Protein AF-A0A399YPB6-F1 (afdb_monomer_lite)

Sequence (129 aa):
MVPKYDVEDFLGNLWPSNSAGKTSISKAAQSRLSRRKHRRQQVMALVVAADPDKMAGRVIREMKRGVTALHGRGMYMKQEREVLLIALTVTEIEQLKVIVREEDPHAFITVIPANEIVGQGFVPLEEND

Structure (mmCIF, N/CA/C/O backbone):
data_AF-A0A399YPB6-F1
#
_entry.id   AF-A0A399YPB6-F1
#
loop_
_atom_site.group_PDB
_atom_site.id
_atom_site.type_symbol
_atom_site.label_atom_id
_atom_site.label_alt_id
_atom_site.label_comp_id
_atom_site.label_asym_id
_atom_site.label_entity_id
_atom_site.label_seq_id
_atom_site.pdbx_PDB_ins_code
_atom_site.Cartn_x
_atom_site.Cartn_y
_atom_site.Cartn_z
_atom_site.occupancy
_atom_site.B_iso_or_equiv
_atom_site.auth_seq_id
_atom_site.auth_comp_id
_atom_site.auth_asym_id
_atom_site.auth_atom_id
_atom_site.pdbx_PDB_model_num
ATOM 1 N N . MET A 1 1 ? 8.073 4.566 23.540 1.00 35.84 1 MET A N 1
ATOM 2 C CA . MET A 1 1 ? 7.363 4.839 22.274 1.00 35.84 1 MET A CA 1
ATOM 3 C C . MET A 1 1 ? 8.420 4.858 21.186 1.00 35.84 1 MET A C 1
ATOM 5 O O . MET A 1 1 ? 9.271 5.732 21.218 1.00 35.84 1 MET A O 1
ATOM 9 N N . VAL A 1 2 ? 8.469 3.820 20.349 1.00 37.97 2 VAL A N 1
ATOM 10 C CA . VAL A 1 2 ? 9.502 3.670 19.307 1.00 37.97 2 VAL A CA 1
ATOM 11 C C . VAL A 1 2 ? 9.091 4.519 18.098 1.00 37.97 2 VAL A C 1
ATOM 13 O O . VAL A 1 2 ? 7.903 4.493 17.753 1.00 37.97 2 VAL A O 1
ATOM 16 N N . PRO A 1 3 ? 10.000 5.279 17.464 1.00 39.66 3 PRO A N 1
ATOM 17 C CA . PRO A 1 3 ? 9.696 5.977 16.221 1.00 39.66 3 PRO A CA 1
ATOM 18 C C . PRO A 1 3 ? 9.260 4.951 15.167 1.00 39.66 3 PRO A C 1
ATOM 20 O O . PRO A 1 3 ? 10.015 4.050 14.822 1.00 39.66 3 PRO A O 1
ATOM 23 N N . LYS A 1 4 ? 8.019 5.049 14.667 1.00 57.09 4 LYS A N 1
ATOM 24 C CA . LYS A 1 4 ? 7.484 4.128 13.640 1.00 57.09 4 LYS A CA 1
ATOM 25 C C . LYS A 1 4 ? 8.1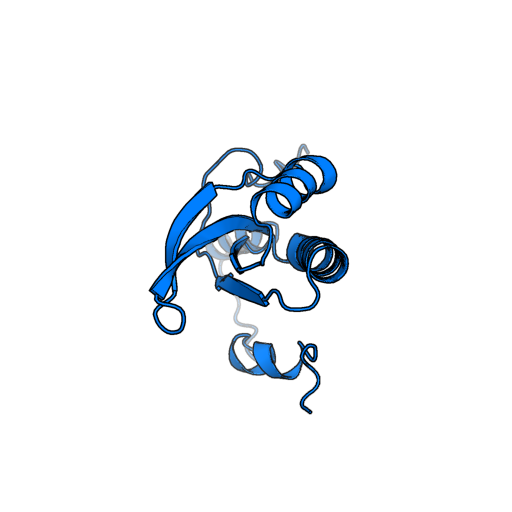88 4.261 12.277 1.00 57.09 4 LYS A C 1
ATOM 27 O O . LYS A 1 4 ? 7.920 3.461 11.387 1.00 57.09 4 LYS A O 1
ATOM 32 N N . TYR A 1 5 ? 9.048 5.266 12.110 1.00 51.47 5 TYR A N 1
ATOM 33 C CA . TYR A 1 5 ? 9.665 5.627 10.839 1.00 51.47 5 TYR A CA 1
ATOM 34 C C . TYR A 1 5 ? 11.139 5.989 11.035 1.00 51.47 5 TYR A C 1
ATOM 36 O O . TYR A 1 5 ? 11.486 7.163 11.009 1.00 51.47 5 TYR A O 1
ATOM 44 N N . ASP A 1 6 ? 11.984 4.975 11.199 1.00 45.38 6 ASP A N 1
ATOM 45 C CA . ASP A 1 6 ? 13.385 5.045 10.780 1.00 45.38 6 ASP A CA 1
ATOM 46 C C . ASP A 1 6 ? 13.635 3.883 9.819 1.00 45.38 6 ASP A C 1
ATOM 48 O O . ASP A 1 6 ? 13.582 2.707 10.178 1.00 45.38 6 ASP A O 1
ATOM 52 N N . VAL A 1 7 ? 13.769 4.226 8.539 1.00 48.22 7 VAL A N 1
ATOM 53 C CA . VAL A 1 7 ? 13.828 3.272 7.420 1.00 48.22 7 VAL A CA 1
ATOM 54 C C . VAL A 1 7 ? 15.263 2.775 7.204 1.00 48.22 7 VAL A C 1
ATOM 56 O O . VAL A 1 7 ? 15.458 1.704 6.627 1.00 48.22 7 VAL A O 1
ATOM 59 N N . GLU A 1 8 ? 16.259 3.518 7.697 1.00 45.66 8 GLU A N 1
ATOM 60 C CA . GLU A 1 8 ? 17.677 3.181 7.541 1.00 45.66 8 GLU A CA 1
ATOM 61 C C . GLU A 1 8 ? 18.064 1.907 8.313 1.00 45.66 8 GLU A C 1
ATOM 63 O O . GLU A 1 8 ? 18.777 1.062 7.771 1.00 45.66 8 GLU A O 1
ATOM 68 N N . ASP A 1 9 ? 17.491 1.680 9.499 1.00 48.91 9 ASP A N 1
ATOM 69 C CA . ASP A 1 9 ? 17.790 0.498 10.324 1.00 48.91 9 ASP A CA 1
ATOM 70 C C . ASP A 1 9 ? 17.122 -0.796 9.822 1.00 48.91 9 ASP A C 1
ATOM 72 O O . ASP A 1 9 ? 17.628 -1.897 10.047 1.00 48.91 9 ASP A O 1
ATOM 76 N N . PHE A 1 10 ? 15.990 -0.703 9.111 1.00 45.41 10 PHE A N 1
ATOM 77 C CA . PHE A 1 10 ? 15.238 -1.882 8.654 1.00 45.41 10 PHE A CA 1
ATOM 78 C C . PHE A 1 10 ? 15.796 -2.491 7.356 1.00 45.41 10 PHE A C 1
ATOM 80 O O . PHE A 1 10 ? 15.675 -3.694 7.124 1.00 45.41 10 PHE A O 1
ATOM 87 N N . LEU A 1 11 ? 16.420 -1.675 6.500 1.00 50.44 11 LEU A N 1
ATOM 88 C CA . LEU A 1 11 ? 16.891 -2.094 5.174 1.00 50.44 11 LEU A CA 1
ATOM 89 C C . LEU A 1 11 ? 18.388 -2.422 5.116 1.00 50.44 11 LEU A C 1
ATOM 91 O O . LEU A 1 11 ? 18.823 -3.056 4.152 1.00 50.44 11 LEU A O 1
ATOM 95 N N . GLY A 1 12 ? 19.166 -2.060 6.144 1.00 46.72 12 GLY A N 1
ATOM 96 C CA . GLY A 1 12 ? 20.625 -2.223 6.159 1.00 46.72 12 GLY A CA 1
ATOM 97 C C . GLY A 1 12 ? 21.113 -3.664 5.959 1.00 46.72 12 GLY A C 1
ATOM 98 O O . GLY A 1 12 ? 22.165 -3.880 5.365 1.00 46.72 12 GLY A O 1
ATOM 99 N N . ASN A 1 13 ? 20.316 -4.658 6.369 1.00 44.62 13 ASN A N 1
ATOM 100 C CA . ASN A 1 13 ? 20.679 -6.080 6.282 1.00 44.62 13 ASN A CA 1
ATOM 101 C C . ASN A 1 13 ? 20.108 -6.799 5.044 1.00 44.62 13 ASN A C 1
ATOM 103 O O . ASN A 1 13 ? 20.481 -7.937 4.769 1.00 44.62 13 ASN A O 1
ATOM 107 N N . LEU A 1 14 ? 19.198 -6.161 4.301 1.00 49.25 14 LEU A N 1
ATOM 108 C CA . LEU A 1 14 ? 18.568 -6.720 3.094 1.00 49.25 14 LEU A CA 1
ATOM 109 C C . LEU A 1 14 ? 19.200 -6.183 1.798 1.00 49.25 14 LEU A C 1
ATOM 111 O O . LEU A 1 14 ? 18.792 -6.571 0.702 1.00 49.25 14 LEU A O 1
ATOM 115 N N . TRP A 1 15 ? 20.216 -5.323 1.917 1.00 49.81 15 TRP A N 1
ATOM 116 C CA . TRP A 1 15 ? 20.948 -4.726 0.807 1.00 49.81 15 TRP A CA 1
ATOM 117 C C . TRP A 1 15 ? 22.448 -5.043 0.909 1.00 49.81 15 TRP A C 1
ATOM 119 O O . TRP A 1 15 ? 23.087 -4.646 1.883 1.00 49.81 15 TRP A O 1
ATOM 129 N N . PRO A 1 16 ? 23.065 -5.723 -0.073 1.00 39.78 16 PRO A N 1
ATOM 130 C CA . PRO A 1 16 ? 24.503 -5.928 -0.054 1.00 39.78 16 PRO A CA 1
ATOM 131 C C . PRO A 1 16 ? 25.203 -4.595 -0.344 1.00 39.78 16 PRO A C 1
ATOM 133 O O . PRO A 1 16 ? 25.148 -4.077 -1.461 1.00 39.78 16 PRO A O 1
ATOM 136 N N . SER A 1 17 ? 25.873 -4.035 0.666 1.00 45.66 17 SER A N 1
ATOM 137 C CA . SER A 1 17 ? 26.868 -2.981 0.461 1.00 45.66 17 SER A CA 1
ATOM 138 C C . SER A 1 17 ? 28.004 -3.559 -0.381 1.00 45.66 17 SER A C 1
ATOM 140 O O . SER A 1 17 ? 28.674 -4.514 0.009 1.00 45.66 17 SER A O 1
ATOM 142 N N . ASN A 1 18 ? 28.159 -3.031 -1.592 1.00 40.81 18 ASN A N 1
ATOM 143 C CA . ASN A 1 18 ? 29.086 -3.551 -2.582 1.00 40.81 18 ASN A CA 1
ATOM 144 C C . ASN A 1 18 ? 30.509 -3.084 -2.232 1.00 40.81 18 ASN A C 1
ATOM 146 O O . ASN A 1 18 ? 30.899 -1.965 -2.568 1.00 40.81 18 ASN A O 1
ATOM 150 N N . SER A 1 19 ? 31.298 -3.941 -1.584 1.00 43.66 19 SER A N 1
ATOM 151 C CA . SER A 1 19 ? 32.750 -3.796 -1.517 1.00 43.66 19 SER A CA 1
ATOM 152 C C . SER A 1 19 ? 33.440 -5.020 -2.130 1.00 43.66 19 SER A C 1
ATOM 154 O O . SER A 1 19 ? 33.207 -6.162 -1.753 1.00 43.66 19 SER A O 1
ATOM 156 N N . ALA A 1 20 ? 34.326 -4.709 -3.080 1.00 41.41 20 ALA A N 1
ATOM 157 C CA . ALA A 1 20 ? 35.332 -5.553 -3.726 1.00 41.41 20 ALA A CA 1
ATOM 158 C C . ALA A 1 20 ? 34.910 -6.466 -4.898 1.00 41.41 20 ALA A C 1
ATOM 160 O O . ALA A 1 20 ? 34.034 -7.316 -4.807 1.00 41.41 20 ALA A O 1
ATOM 161 N N . GLY A 1 21 ? 35.664 -6.320 -5.999 1.00 40.25 21 GLY A N 1
ATOM 162 C CA . GLY A 1 21 ? 35.800 -7.345 -7.038 1.00 40.25 21 GLY A CA 1
ATOM 163 C C . GLY A 1 21 ? 35.626 -6.856 -8.476 1.00 40.25 21 GLY A C 1
ATOM 164 O O . GLY A 1 21 ? 34.704 -7.283 -9.163 1.00 40.25 21 GLY A O 1
ATOM 165 N N . LYS A 1 22 ? 36.510 -5.979 -8.977 1.00 45.97 22 LYS A N 1
ATOM 166 C CA . LYS A 1 22 ? 36.615 -5.730 -10.426 1.00 45.97 22 LYS A CA 1
ATOM 167 C C . LYS A 1 22 ? 37.304 -6.930 -11.084 1.00 45.97 22 LYS A C 1
ATOM 169 O O . LYS A 1 22 ? 38.527 -6.967 -11.161 1.00 45.97 22 LYS A O 1
ATOM 174 N N . THR A 1 23 ? 36.524 -7.888 -11.570 1.00 49.03 23 THR A N 1
ATOM 175 C CA . THR A 1 23 ? 37.000 -8.942 -12.479 1.00 49.03 23 THR A CA 1
ATOM 176 C C . THR A 1 23 ? 36.434 -8.672 -13.872 1.00 49.03 23 THR A C 1
ATOM 178 O O . THR A 1 23 ? 35.272 -8.303 -14.018 1.00 49.03 23 THR A O 1
ATOM 181 N N . SER A 1 24 ? 37.272 -8.780 -14.900 1.00 53.72 24 SER A N 1
ATOM 182 C CA . SER A 1 24 ? 36.960 -8.477 -16.299 1.00 53.72 24 SER A CA 1
ATOM 183 C C . SER A 1 24 ? 35.913 -9.441 -16.868 1.00 53.72 24 SER A C 1
ATOM 185 O O . SER A 1 24 ? 36.194 -10.587 -17.203 1.00 53.72 24 SER A O 1
ATOM 187 N N . ILE A 1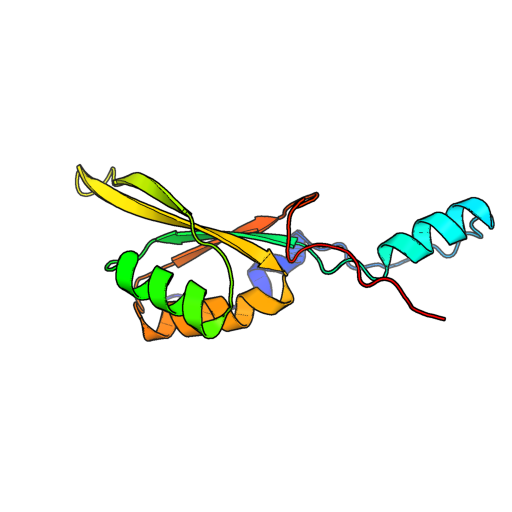 25 ? 34.678 -8.958 -16.992 1.00 53.22 25 ILE A N 1
ATOM 188 C CA . ILE A 1 25 ? 33.546 -9.719 -17.532 1.00 53.22 25 ILE A CA 1
ATOM 189 C C . ILE A 1 25 ? 33.527 -9.612 -19.067 1.00 53.22 25 ILE A C 1
ATOM 191 O O . ILE A 1 25 ? 33.723 -8.530 -19.614 1.00 53.22 25 ILE A O 1
ATOM 195 N N . SER A 1 26 ? 33.281 -10.724 -19.767 1.00 59.06 26 SER A N 1
ATOM 196 C CA . SER A 1 26 ? 33.208 -10.815 -21.236 1.00 59.06 26 SER A CA 1
ATOM 197 C C . SER A 1 26 ? 32.085 -9.952 -21.840 1.00 59.06 26 SER A C 1
ATOM 199 O O . SER A 1 26 ? 31.048 -9.743 -21.211 1.00 59.06 26 SER A O 1
ATOM 201 N N . LYS A 1 27 ? 32.247 -9.479 -23.088 1.00 53.81 27 LYS A N 1
ATOM 202 C CA . LYS A 1 27 ? 31.285 -8.585 -23.782 1.00 53.81 27 LYS A CA 1
ATOM 203 C C . LYS A 1 27 ? 29.832 -9.105 -23.789 1.00 53.81 27 LYS A C 1
ATOM 205 O O . LYS A 1 27 ? 28.898 -8.319 -23.658 1.00 53.81 27 LYS A O 1
ATOM 210 N N . ALA A 1 28 ? 29.625 -10.423 -23.860 1.00 54.72 28 ALA A N 1
ATOM 211 C CA . ALA A 1 28 ? 28.293 -11.038 -23.788 1.00 54.72 28 ALA A CA 1
ATOM 212 C C . ALA A 1 28 ? 27.652 -10.928 -22.390 1.00 54.72 28 ALA A C 1
ATOM 214 O O . ALA A 1 28 ? 26.443 -10.738 -22.263 1.00 54.72 28 ALA A O 1
ATOM 215 N N . ALA A 1 29 ? 28.455 -11.003 -21.329 1.00 56.56 29 ALA A N 1
ATOM 216 C CA . ALA A 1 29 ? 27.992 -10.783 -19.966 1.00 56.56 29 ALA A CA 1
ATOM 217 C C . ALA A 1 29 ? 27.884 -9.279 -19.632 1.00 56.56 29 ALA A C 1
ATOM 219 O O . ALA A 1 29 ? 26.959 -8.897 -18.921 1.00 56.56 29 ALA A O 1
ATOM 220 N N . GLN A 1 30 ? 28.707 -8.410 -20.237 1.00 53.91 30 GLN A N 1
ATOM 221 C CA . GLN A 1 30 ? 28.543 -6.946 -20.184 1.00 53.91 30 GLN A CA 1
ATOM 222 C C . GLN A 1 30 ? 27.201 -6.491 -20.794 1.00 53.91 30 GLN A C 1
ATOM 224 O O . GLN A 1 30 ? 26.507 -5.666 -20.205 1.00 53.91 30 GLN A O 1
ATOM 229 N N . SER A 1 31 ? 26.779 -7.092 -21.913 1.00 54.03 31 SER A N 1
ATOM 230 C CA . SER A 1 31 ? 25.459 -6.871 -22.534 1.00 54.03 31 SER A CA 1
ATOM 231 C C . SER A 1 31 ? 24.292 -7.263 -21.608 1.00 54.03 31 SER A C 1
ATOM 233 O O . SER A 1 31 ? 23.323 -6.514 -21.462 1.00 54.03 31 SER A O 1
ATOM 235 N N . ARG A 1 32 ? 24.401 -8.397 -20.901 1.00 52.97 32 ARG A N 1
ATOM 236 C CA . ARG A 1 32 ? 23.395 -8.840 -19.913 1.00 52.97 32 ARG A CA 1
ATOM 237 C C . ARG A 1 32 ? 23.374 -7.968 -18.654 1.00 52.97 32 ARG A C 1
ATOM 239 O O . ARG A 1 32 ? 22.315 -7.778 -18.063 1.00 52.97 32 ARG A O 1
ATOM 246 N N . LEU A 1 33 ? 24.525 -7.428 -18.257 1.00 51.03 33 LEU A N 1
ATOM 247 C CA . LEU A 1 33 ? 24.652 -6.499 -17.131 1.00 51.03 33 LEU A CA 1
ATOM 248 C C . LEU A 1 33 ? 24.064 -5.118 -17.457 1.00 51.03 33 LEU A C 1
ATOM 250 O O . LEU A 1 33 ? 23.459 -4.506 -16.579 1.00 51.03 33 LEU A O 1
ATOM 254 N N . SER A 1 34 ? 24.161 -4.669 -18.713 1.00 49.97 34 SER A N 1
ATOM 255 C CA . SER A 1 34 ? 23.558 -3.412 -19.184 1.00 49.97 34 SER A CA 1
ATOM 256 C C . SER A 1 34 ? 22.028 -3.410 -19.038 1.00 49.97 34 SER A C 1
ATOM 258 O O . SER A 1 34 ? 21.458 -2.481 -18.465 1.00 49.97 34 SER A O 1
ATOM 260 N N . ARG A 1 35 ? 21.362 -4.523 -19.394 1.00 51.62 35 ARG A N 1
ATOM 261 C CA . ARG A 1 35 ? 19.902 -4.712 -19.222 1.00 51.62 35 ARG A CA 1
ATOM 262 C C . ARG A 1 35 ? 19.414 -4.580 -17.777 1.00 51.62 35 ARG A C 1
ATOM 264 O O . ARG A 1 35 ? 18.241 -4.307 -17.544 1.00 51.62 35 ARG A O 1
ATOM 271 N N . ARG A 1 36 ? 20.299 -4.781 -16.797 1.00 50.72 36 ARG A N 1
ATOM 272 C CA . ARG A 1 36 ? 19.974 -4.714 -15.367 1.00 50.72 36 ARG A CA 1
ATOM 273 C C . ARG A 1 36 ? 19.951 -3.284 -14.826 1.00 50.72 36 ARG A C 1
ATOM 275 O O . ARG A 1 36 ? 19.324 -3.051 -13.799 1.00 50.72 36 ARG A O 1
ATOM 282 N N . LYS A 1 37 ? 20.616 -2.336 -15.494 1.00 49.56 37 LYS A N 1
ATOM 283 C CA . LYS A 1 37 ? 20.848 -0.991 -14.948 1.00 49.56 37 LYS A CA 1
ATOM 284 C C . LYS A 1 37 ? 19.612 -0.081 -15.007 1.00 49.56 37 LYS A C 1
ATOM 286 O O . LYS A 1 37 ? 19.525 0.843 -14.210 1.00 49.56 37 LYS A O 1
ATOM 291 N N . HIS A 1 38 ? 18.650 -0.372 -15.888 1.00 56.56 38 HIS A N 1
ATOM 292 C CA . HIS A 1 38 ? 17.466 0.473 -16.115 1.00 56.56 38 HIS A CA 1
ATOM 293 C C . HIS A 1 38 ? 16.138 -0.090 -15.584 1.00 56.56 38 HIS A C 1
ATOM 295 O O . HIS A 1 38 ? 15.113 0.588 -15.657 1.00 56.56 38 HIS A O 1
ATOM 301 N N . ARG A 1 39 ? 16.112 -1.301 -15.008 1.00 65.62 39 ARG A N 1
ATOM 302 C CA . ARG A 1 39 ? 14.874 -1.831 -14.418 1.00 65.62 39 ARG A CA 1
ATOM 303 C C . ARG A 1 39 ? 14.702 -1.252 -13.017 1.00 65.62 39 ARG A C 1
ATOM 305 O O . ARG A 1 39 ? 15.425 -1.638 -12.098 1.00 65.62 39 ARG A O 1
ATOM 312 N N . ARG A 1 40 ? 13.746 -0.331 -12.848 1.00 78.12 40 ARG A N 1
ATOM 313 C CA . ARG A 1 40 ? 13.340 0.152 -11.518 1.00 78.12 40 ARG A CA 1
ATOM 314 C C . ARG A 1 40 ? 13.024 -1.052 -10.637 1.00 78.12 40 ARG A C 1
ATOM 316 O O . ARG A 1 40 ? 12.310 -1.956 -11.066 1.00 78.12 40 ARG A O 1
ATOM 323 N N . GLN A 1 41 ? 13.582 -1.080 -9.431 1.00 86.31 41 GLN A N 1
ATOM 324 C CA . GLN A 1 41 ? 13.291 -2.149 -8.484 1.00 86.31 41 GLN A CA 1
ATOM 325 C C . GLN A 1 41 ? 11.795 -2.154 -8.170 1.00 86.31 41 GLN A C 1
ATOM 327 O O . GLN A 1 41 ? 11.204 -1.099 -7.931 1.00 86.31 41 GLN A O 1
ATOM 332 N N . GLN A 1 42 ? 11.194 -3.337 -8.231 1.00 91.25 42 GLN A N 1
ATOM 333 C CA . GLN A 1 42 ? 9.762 -3.556 -8.080 1.00 91.25 42 GLN A CA 1
ATOM 334 C C . GLN A 1 42 ? 9.484 -4.176 -6.714 1.00 91.25 42 GLN A C 1
ATOM 336 O O . GLN A 1 42 ? 10.264 -4.989 -6.213 1.00 91.25 42 GLN A O 1
ATOM 341 N N . VAL A 1 43 ? 8.359 -3.798 -6.124 1.00 94.50 43 VAL A N 1
ATOM 342 C CA . VAL A 1 43 ? 7.888 -4.316 -4.843 1.00 94.50 43 VAL A CA 1
ATOM 343 C C . VAL A 1 43 ? 6.376 -4.506 -4.888 1.00 94.50 43 VAL A C 1
ATOM 345 O O . VAL A 1 43 ? 5.669 -3.898 -5.694 1.00 94.50 43 VAL A O 1
ATOM 348 N N . MET A 1 44 ? 5.874 -5.329 -3.981 1.00 96.75 44 MET A N 1
ATOM 349 C CA . MET A 1 44 ? 4.468 -5.337 -3.607 1.00 96.75 44 MET A CA 1
ATOM 350 C C . MET A 1 44 ? 4.324 -4.678 -2.239 1.00 96.75 44 MET A C 1
ATOM 352 O O . MET A 1 44 ? 5.148 -4.899 -1.354 1.00 96.75 44 MET A O 1
ATOM 356 N N . ALA A 1 45 ? 3.280 -3.886 -2.052 1.00 97.50 45 ALA A N 1
ATOM 357 C CA . ALA A 1 45 ? 2.868 -3.387 -0.755 1.00 97.50 45 ALA A CA 1
ATOM 358 C C . ALA A 1 45 ? 1.543 -4.032 -0.355 1.00 97.50 45 ALA A C 1
ATOM 360 O O . ALA A 1 45 ? 0.613 -4.112 -1.159 1.00 97.50 45 ALA A O 1
ATOM 361 N N . LEU A 1 46 ? 1.472 -4.460 0.901 1.00 98.00 46 LEU A N 1
ATOM 362 C CA . LEU A 1 46 ? 0.224 -4.747 1.590 1.00 98.00 46 LEU A CA 1
ATOM 363 C C . LEU A 1 46 ? -0.053 -3.606 2.557 1.00 98.00 46 LEU A C 1
ATOM 365 O O . LEU A 1 46 ? 0.820 -3.256 3.353 1.00 98.00 46 LEU A O 1
ATOM 369 N N . VAL A 1 47 ? -1.251 -3.036 2.500 1.00 97.44 47 VAL A N 1
ATOM 370 C CA . VAL A 1 47 ? -1.651 -1.943 3.386 1.00 97.44 47 VAL A CA 1
ATOM 371 C C . VAL A 1 47 ? -2.870 -2.356 4.190 1.00 97.44 47 VAL A C 1
ATOM 373 O O . VAL A 1 47 ? -3.867 -2.816 3.635 1.00 97.44 47 VAL A O 1
ATOM 376 N N . VAL A 1 48 ? -2.774 -2.189 5.507 1.00 95.25 48 VAL A N 1
ATOM 377 C CA . VAL A 1 48 ? -3.876 -2.411 6.445 1.00 95.25 48 VAL A CA 1
ATOM 378 C C . VAL A 1 48 ? -4.217 -1.074 7.085 1.00 95.25 48 VAL A C 1
ATOM 380 O O . VAL A 1 48 ? -3.358 -0.470 7.729 1.00 95.25 48 VAL A O 1
ATOM 383 N N . ALA A 1 49 ? -5.462 -0.638 6.917 1.00 94.19 49 ALA A N 1
ATOM 384 C CA . ALA A 1 49 ? -5.973 0.639 7.405 1.00 94.19 49 ALA A CA 1
ATOM 385 C C . ALA A 1 49 ? -7.415 0.498 7.911 1.00 94.19 49 ALA A C 1
ATOM 387 O O . ALA A 1 49 ? -8.058 -0.530 7.688 1.00 94.19 49 ALA A O 1
ATOM 388 N N . ALA A 1 50 ? -7.915 1.522 8.600 1.00 92.25 50 ALA A N 1
ATOM 389 C CA . ALA A 1 50 ? -9.302 1.586 9.054 1.00 92.25 50 ALA A CA 1
ATOM 390 C C . ALA A 1 50 ? -10.306 1.778 7.900 1.00 92.25 50 ALA A C 1
ATOM 392 O O . ALA A 1 50 ? -11.387 1.197 7.946 1.00 92.25 50 ALA A O 1
ATOM 393 N N . ASP A 1 51 ? -9.935 2.557 6.879 1.00 94.88 51 ASP A N 1
ATOM 394 C CA . ASP A 1 51 ? -10.754 2.850 5.693 1.00 94.88 51 ASP A CA 1
ATOM 395 C C . ASP A 1 51 ? -9.972 2.500 4.406 1.00 94.88 51 ASP A C 1
ATOM 397 O O . ASP A 1 51 ? -9.275 3.349 3.831 1.00 94.88 51 ASP A O 1
ATOM 401 N N . PRO A 1 52 ? -10.000 1.221 3.985 1.00 95.44 52 PRO A N 1
ATOM 402 C CA . PRO A 1 52 ? -9.277 0.756 2.805 1.00 95.44 52 PRO A CA 1
ATOM 403 C C . PRO A 1 52 ? -9.824 1.359 1.502 1.00 95.44 52 PRO A C 1
ATOM 405 O O . PRO A 1 52 ? -9.035 1.646 0.601 1.00 95.44 52 PRO A O 1
ATOM 408 N N . ASP A 1 53 ? -11.126 1.634 1.407 1.00 96.62 53 ASP A N 1
ATOM 409 C CA . ASP A 1 53 ? -11.757 2.186 0.201 1.00 96.62 53 ASP A CA 1
ATOM 410 C C . ASP A 1 53 ? -11.266 3.599 -0.111 1.00 96.62 53 ASP A C 1
ATOM 412 O O . ASP A 1 53 ? -10.857 3.911 -1.239 1.00 96.62 53 ASP A O 1
ATOM 416 N N . LYS A 1 54 ? -11.250 4.471 0.903 1.00 96.50 54 LYS A N 1
ATOM 417 C CA . LYS A 1 54 ? -10.773 5.848 0.746 1.00 96.50 54 LYS A CA 1
ATOM 418 C C . LYS A 1 54 ? -9.304 5.883 0.328 1.00 96.50 54 LYS A C 1
ATOM 420 O O . LYS A 1 54 ? -8.925 6.635 -0.578 1.00 96.50 54 LYS A O 1
ATOM 425 N N . MET A 1 55 ? -8.495 5.022 0.941 1.00 96.81 55 MET A N 1
ATOM 426 C CA . MET A 1 55 ? -7.073 4.891 0.644 1.00 96.81 55 MET A CA 1
ATOM 427 C C . MET A 1 55 ? -6.826 4.343 -0.765 1.00 96.81 55 MET A C 1
ATOM 429 O O . MET A 1 55 ? -6.036 4.922 -1.514 1.00 96.81 55 MET A O 1
ATOM 433 N N . ALA A 1 56 ? -7.549 3.295 -1.171 1.00 97.69 56 ALA A N 1
ATOM 434 C CA . ALA A 1 56 ? -7.490 2.750 -2.525 1.00 97.69 56 ALA A CA 1
ATOM 435 C C . ALA A 1 56 ? -7.847 3.817 -3.568 1.00 97.69 56 ALA A C 1
ATOM 437 O O . ALA A 1 56 ? -7.136 3.981 -4.562 1.00 97.69 56 ALA A O 1
ATOM 438 N N . GLY A 1 57 ? -8.886 4.617 -3.307 1.00 97.88 57 GLY A N 1
ATOM 439 C CA . GLY A 1 57 ? -9.275 5.729 -4.169 1.00 97.88 57 GLY A CA 1
ATOM 440 C C . GLY A 1 57 ? -8.156 6.756 -4.376 1.00 97.88 57 GLY A C 1
ATOM 441 O O . GLY A 1 57 ? -7.961 7.230 -5.498 1.00 97.88 57 GLY A O 1
ATOM 442 N N . ARG A 1 58 ? -7.394 7.091 -3.329 1.00 97.62 58 ARG A N 1
ATOM 443 C CA . ARG A 1 58 ? -6.239 7.998 -3.446 1.00 97.62 58 ARG A CA 1
ATOM 444 C C . ARG A 1 58 ? -5.086 7.378 -4.213 1.00 97.62 58 ARG A C 1
ATOM 446 O O . ARG A 1 58 ? -4.569 8.021 -5.121 1.00 97.62 58 ARG A O 1
ATOM 453 N N . VAL A 1 59 ? -4.735 6.126 -3.929 1.00 97.62 59 VAL A N 1
ATOM 454 C CA . VAL A 1 59 ? -3.678 5.415 -4.669 1.00 97.62 59 VAL A CA 1
ATOM 455 C C . VAL A 1 59 ? -4.001 5.368 -6.168 1.00 97.62 59 VAL A C 1
ATOM 457 O O . VAL A 1 59 ? -3.147 5.685 -6.998 1.00 97.62 59 VAL A O 1
ATOM 460 N N . ILE A 1 60 ? -5.251 5.072 -6.534 1.00 97.25 60 ILE A N 1
ATOM 461 C CA . ILE A 1 60 ? -5.685 5.038 -7.936 1.00 97.25 60 ILE A CA 1
ATOM 462 C C . ILE A 1 60 ? -5.570 6.423 -8.591 1.00 97.25 60 ILE A C 1
ATOM 464 O O . ILE A 1 60 ? -5.051 6.531 -9.701 1.00 97.25 60 ILE A O 1
ATOM 468 N N . ARG A 1 61 ? -6.026 7.493 -7.927 1.00 97.44 61 ARG A N 1
ATOM 469 C CA . ARG A 1 61 ? -6.037 8.846 -8.515 1.00 97.44 61 ARG A CA 1
ATOM 470 C C . ARG A 1 61 ? -4.660 9.510 -8.548 1.00 97.44 61 ARG A C 1
ATOM 472 O O . ARG A 1 61 ? -4.304 10.114 -9.557 1.00 97.44 61 ARG A O 1
ATOM 479 N N . GLU A 1 62 ? -3.901 9.418 -7.460 1.00 96.75 62 GLU A N 1
ATOM 480 C CA . GLU A 1 62 ? -2.651 10.164 -7.257 1.00 96.75 62 GLU A CA 1
ATOM 481 C C . GLU A 1 62 ? -1.424 9.403 -7.763 1.00 96.75 62 GLU A C 1
ATOM 483 O O . GLU A 1 62 ? -0.504 10.016 -8.302 1.00 96.75 62 GLU A O 1
ATOM 488 N N . MET A 1 63 ? -1.407 8.074 -7.618 1.00 95.50 63 MET A N 1
ATOM 489 C CA . MET A 1 63 ? -0.284 7.238 -8.063 1.00 95.50 63 MET A CA 1
ATOM 490 C C . MET A 1 63 ? -0.544 6.576 -9.418 1.00 95.50 63 MET A C 1
ATOM 492 O O . MET A 1 63 ? 0.387 6.052 -10.025 1.00 95.50 63 MET A O 1
ATOM 496 N N . LYS A 1 64 ? -1.797 6.577 -9.904 1.00 94.25 64 LYS A N 1
ATOM 497 C CA . LYS A 1 64 ? -2.211 5.863 -11.128 1.00 94.25 64 LYS A CA 1
ATOM 498 C C . LYS A 1 64 ? -1.852 4.373 -11.081 1.00 94.25 64 LYS A C 1
ATOM 500 O O . LYS A 1 64 ? -1.501 3.773 -12.098 1.00 94.25 64 LYS A O 1
ATOM 505 N N . ARG A 1 65 ? -1.924 3.772 -9.888 1.00 94.75 65 ARG A N 1
ATOM 506 C CA . ARG A 1 65 ? -1.658 2.348 -9.659 1.00 94.75 65 ARG A CA 1
ATOM 507 C C . ARG A 1 65 ? -2.947 1.599 -9.365 1.00 94.75 65 ARG A C 1
ATOM 509 O O . ARG A 1 65 ? -3.821 2.095 -8.660 1.00 94.75 65 ARG A O 1
ATOM 516 N N . GLY A 1 66 ? -3.047 0.397 -9.930 1.00 94.31 66 GLY A N 1
ATOM 517 C CA . GLY A 1 66 ? -4.112 -0.538 -9.596 1.00 94.31 66 GLY A CA 1
ATOM 518 C C . GLY A 1 66 ? -3.964 -1.028 -8.158 1.00 94.31 66 GLY A C 1
ATOM 519 O O . GLY A 1 66 ? -2.848 -1.215 -7.669 1.00 94.31 66 GLY A O 1
ATOM 520 N N . VAL A 1 67 ? -5.098 -1.244 -7.502 1.00 97.19 67 VAL A N 1
ATOM 521 C CA . VAL A 1 67 ? -5.181 -1.748 -6.131 1.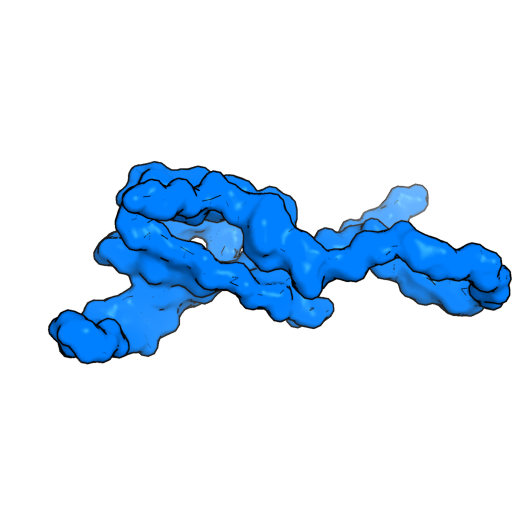00 97.19 67 VAL A CA 1
ATOM 522 C C . VAL A 1 67 ? -6.146 -2.924 -6.120 1.00 97.19 67 VAL A C 1
ATOM 524 O O . VAL A 1 67 ? -7.193 -2.867 -6.761 1.00 97.19 67 VAL A O 1
ATOM 527 N N . THR A 1 68 ? -5.791 -3.999 -5.421 1.00 97.38 68 THR A N 1
ATOM 528 C CA . THR A 1 68 ? -6.672 -5.156 -5.210 1.00 97.38 68 THR A CA 1
ATOM 529 C C . THR A 1 68 ? -6.999 -5.280 -3.729 1.00 97.38 68 THR A C 1
ATOM 531 O O . THR A 1 68 ? -6.087 -5.316 -2.907 1.00 97.38 68 THR A O 1
ATOM 534 N N . ALA A 1 69 ? -8.282 -5.371 -3.381 1.00 97.56 69 ALA A N 1
ATOM 535 C CA . ALA A 1 69 ? -8.714 -5.638 -2.013 1.00 97.56 69 ALA A CA 1
ATOM 536 C C . ALA A 1 69 ? -8.651 -7.146 -1.715 1.00 97.56 69 ALA A C 1
ATOM 538 O O . ALA A 1 69 ? -9.339 -7.954 -2.340 1.00 97.56 69 ALA A O 1
ATOM 539 N N . LEU A 1 70 ? -7.826 -7.536 -0.746 1.00 97.19 70 LEU A N 1
ATOM 540 C CA . LEU A 1 70 ? -7.768 -8.890 -0.206 1.00 97.19 70 LEU A CA 1
ATOM 541 C C . LEU A 1 70 ? -8.650 -8.965 1.037 1.00 97.19 70 LEU A C 1
ATOM 543 O O . LEU A 1 70 ? -8.398 -8.277 2.024 1.00 97.19 70 LEU A O 1
ATOM 547 N N . HIS A 1 71 ? -9.670 -9.814 1.003 1.00 94.88 71 HIS A N 1
ATOM 548 C CA . HIS A 1 71 ? -10.582 -9.983 2.129 1.00 94.88 71 HIS A CA 1
ATOM 549 C C . HIS A 1 71 ? -9.961 -10.934 3.155 1.00 94.88 71 HIS A C 1
ATOM 551 O O . HIS A 1 71 ? -9.500 -12.025 2.816 1.00 94.88 71 HIS A O 1
ATOM 557 N N . GLY A 1 72 ? -9.940 -10.525 4.420 1.00 91.75 72 GLY A N 1
ATOM 558 C CA . GLY A 1 72 ? -9.379 -11.304 5.513 1.00 91.75 72 GLY A CA 1
ATOM 559 C C . GLY A 1 72 ? -10.140 -11.108 6.817 1.00 91.75 72 GLY A C 1
ATOM 560 O O . GLY A 1 72 ? -11.075 -10.319 6.921 1.00 91.75 72 GLY A O 1
ATOM 561 N N . ARG A 1 73 ? -9.722 -11.839 7.852 1.00 93.06 73 ARG A N 1
ATOM 562 C CA . ARG A 1 73 ? -10.289 -11.724 9.198 1.00 93.06 73 ARG A CA 1
ATOM 563 C C . ARG A 1 73 ? -9.193 -11.414 10.203 1.00 93.06 73 ARG A C 1
ATOM 565 O O . ARG A 1 73 ? -8.274 -12.207 10.403 1.00 93.06 73 ARG A O 1
ATOM 572 N N . GLY A 1 74 ? -9.309 -10.274 10.877 1.00 88.62 74 GLY A N 1
ATOM 573 C CA . GLY A 1 74 ? -8.403 -9.906 11.958 1.00 88.62 74 GLY A CA 1
ATOM 574 C C . GLY A 1 74 ? -8.569 -10.862 13.136 1.00 88.62 74 GLY A C 1
ATOM 575 O O . GLY A 1 74 ? -9.647 -10.954 13.718 1.00 88.62 74 GLY A O 1
ATOM 576 N N . MET A 1 75 ? -7.510 -11.569 13.527 1.00 90.62 75 MET A N 1
ATOM 577 C CA . MET A 1 75 ? -7.625 -12.607 14.560 1.00 90.62 75 MET A CA 1
ATOM 578 C C . MET A 1 75 ? -7.799 -12.068 15.981 1.00 90.62 75 MET A C 1
ATOM 580 O O . MET A 1 75 ? -8.372 -12.776 16.808 1.00 90.62 75 MET A O 1
ATOM 584 N N . TYR A 1 76 ? -7.371 -10.828 16.240 1.00 85.81 76 TYR A N 1
ATOM 585 C CA . TYR A 1 76 ? -7.534 -10.172 17.539 1.00 85.81 76 TYR A CA 1
ATOM 586 C C . TYR A 1 76 ? -8.988 -9.739 17.775 1.00 85.81 76 TYR A C 1
ATOM 588 O O . TYR A 1 76 ? -9.621 -10.183 18.724 1.00 85.81 76 TYR A O 1
ATOM 596 N N . MET A 1 77 ? -9.547 -8.931 16.866 1.00 87.38 77 MET A N 1
ATOM 597 C CA . MET A 1 77 ? -10.922 -8.418 16.989 1.00 87.38 77 MET A CA 1
ATOM 598 C C . MET A 1 77 ? -11.988 -9.335 16.379 1.00 87.38 77 MET A C 1
ATOM 600 O O . MET A 1 77 ? -13.173 -9.053 16.500 1.00 87.38 77 MET A O 1
ATOM 604 N N . LYS A 1 78 ? -11.587 -10.419 15.701 1.00 91.44 78 LYS A N 1
ATOM 605 C CA . LYS A 1 78 ? -12.469 -11.372 15.004 1.00 91.44 78 LYS A CA 1
ATOM 606 C C . LYS A 1 78 ? -13.372 -10.752 13.930 1.00 91.44 78 LYS A C 1
ATOM 608 O O . LYS A 1 78 ? -14.326 -11.410 13.517 1.00 91.44 78 LYS A O 1
ATOM 613 N N . GLN A 1 79 ? -13.022 -9.564 13.444 1.00 89.69 79 GLN A N 1
ATOM 614 C CA . GLN A 1 79 ? -13.750 -8.803 12.428 1.00 89.69 79 GLN A CA 1
ATOM 615 C C . GLN A 1 79 ? -13.179 -9.042 11.030 1.00 89.69 79 GLN A C 1
ATOM 617 O O . GLN A 1 79 ? -11.971 -9.262 10.880 1.00 89.69 79 GLN A O 1
ATOM 622 N N . GLU A 1 80 ? -14.049 -8.978 10.028 1.00 92.50 80 GLU A N 1
ATOM 623 C CA . GLU A 1 80 ? -13.643 -8.902 8.626 1.00 92.50 80 GLU A CA 1
ATOM 624 C C . GLU A 1 80 ? -12.919 -7.584 8.366 1.00 92.50 80 GLU A C 1
ATOM 626 O O . GLU A 1 80 ? -13.243 -6.553 8.958 1.00 92.50 80 GLU A O 1
ATOM 631 N N . ARG A 1 81 ? -11.875 -7.649 7.545 1.00 92.31 81 ARG A N 1
ATOM 632 C CA . ARG A 1 81 ? -11.071 -6.504 7.132 1.00 92.31 81 ARG A CA 1
ATOM 633 C C . ARG A 1 81 ? -10.569 -6.729 5.722 1.00 92.31 81 ARG A C 1
ATOM 635 O O . ARG A 1 81 ? -10.249 -7.857 5.350 1.00 92.31 81 ARG A O 1
ATOM 642 N N . GLU A 1 82 ? -10.415 -5.644 4.987 1.00 95.88 82 GLU A N 1
ATOM 643 C CA . GLU A 1 82 ? -9.749 -5.667 3.696 1.00 95.88 82 GLU A CA 1
ATOM 644 C C . GLU A 1 82 ? -8.297 -5.213 3.839 1.00 95.88 82 GLU A C 1
ATOM 646 O O . GLU A 1 82 ? -7.962 -4.336 4.639 1.00 95.88 82 GLU A O 1
ATOM 651 N N . VAL A 1 83 ? -7.424 -5.843 3.064 1.00 96.94 83 VAL A N 1
ATOM 652 C CA . VAL A 1 83 ? -6.008 -5.507 2.951 1.00 96.94 83 VAL A CA 1
ATOM 653 C C . VAL A 1 83 ? -5.741 -5.115 1.509 1.00 96.94 83 VAL A C 1
ATOM 655 O O . VAL A 1 83 ? -6.035 -5.880 0.593 1.00 96.94 83 VAL A O 1
ATOM 658 N N . LEU A 1 84 ? -5.165 -3.939 1.291 1.00 98.25 84 LEU A N 1
ATOM 659 C CA . LEU A 1 84 ? -4.873 -3.464 -0.056 1.00 98.25 84 LEU A CA 1
ATOM 660 C C . LEU A 1 84 ? -3.565 -4.074 -0.552 1.00 98.25 84 LEU A C 1
ATOM 662 O O . LEU A 1 84 ? -2.519 -3.854 0.053 1.00 98.25 84 LEU A O 1
ATOM 666 N N . LEU A 1 85 ? -3.618 -4.804 -1.663 1.00 98.19 85 LEU A N 1
ATOM 667 C CA . LEU A 1 85 ? -2.455 -5.269 -2.411 1.00 98.19 85 LEU A CA 1
ATOM 668 C C . LEU A 1 85 ? -2.157 -4.298 -3.552 1.00 98.19 85 LEU A C 1
ATOM 670 O O . LEU A 1 85 ? -3.007 -4.044 -4.409 1.00 98.19 85 LEU A O 1
ATOM 674 N N . ILE A 1 86 ? -0.929 -3.785 -3.571 1.00 97.62 86 ILE A N 1
ATOM 675 C CA . ILE A 1 86 ? -0.477 -2.773 -4.525 1.00 97.62 86 ILE A CA 1
ATOM 676 C C . ILE A 1 86 ? 0.862 -3.218 -5.108 1.00 97.62 86 ILE A C 1
ATOM 678 O O . ILE A 1 86 ? 1.805 -3.494 -4.372 1.00 97.62 86 ILE A O 1
ATOM 682 N N . ALA A 1 87 ? 0.964 -3.266 -6.432 1.00 96.06 87 ALA A N 1
ATOM 683 C CA . ALA A 1 87 ? 2.238 -3.397 -7.131 1.00 96.06 87 ALA A CA 1
ATOM 684 C C . ALA A 1 87 ? 2.797 -1.999 -7.424 1.00 96.06 87 ALA A C 1
ATOM 686 O O . ALA A 1 87 ? 2.074 -1.145 -7.941 1.00 96.06 87 ALA A O 1
ATOM 687 N N . LEU A 1 88 ? 4.070 -1.763 -7.110 1.00 94.19 88 LEU A N 1
ATOM 688 C CA . LEU A 1 88 ? 4.711 -0.457 -7.270 1.00 94.19 88 LEU A CA 1
ATOM 689 C C . LEU A 1 88 ? 6.232 -0.588 -7.441 1.00 94.19 88 LEU A C 1
ATOM 691 O O . LEU A 1 88 ? 6.819 -1.653 -7.237 1.00 94.19 88 LEU A O 1
ATOM 695 N N . THR A 1 89 ? 6.896 0.491 -7.840 1.00 91.88 89 THR A N 1
ATOM 696 C CA . THR A 1 89 ? 8.362 0.575 -7.826 1.00 91.88 89 THR A CA 1
ATOM 697 C C . THR A 1 89 ? 8.868 1.109 -6.489 1.00 91.88 89 THR A C 1
ATOM 699 O O . THR A 1 89 ? 8.151 1.796 -5.768 1.00 91.88 89 THR A O 1
ATOM 702 N N . VAL A 1 90 ? 10.138 0.860 -6.159 1.00 88.81 90 VAL A N 1
ATOM 703 C CA . VAL A 1 90 ? 10.759 1.361 -4.915 1.00 88.81 90 VAL A CA 1
ATOM 704 C C . VAL A 1 90 ? 10.624 2.882 -4.780 1.00 88.81 90 VAL A C 1
ATOM 706 O O . VAL A 1 90 ? 10.357 3.389 -3.697 1.00 88.81 90 VAL A O 1
ATOM 709 N N . THR A 1 91 ? 10.719 3.614 -5.891 1.00 90.12 91 THR A N 1
ATOM 710 C CA . THR A 1 91 ? 10.545 5.076 -5.922 1.00 90.12 91 THR A CA 1
ATOM 711 C C . THR A 1 91 ? 9.128 5.544 -5.579 1.00 90.12 91 THR A C 1
ATOM 713 O O . THR A 1 91 ? 8.953 6.686 -5.177 1.00 90.12 91 THR A O 1
ATOM 716 N N . GLU A 1 92 ? 8.113 4.696 -5.746 1.00 94.75 92 GLU A N 1
ATOM 717 C CA . GLU A 1 92 ? 6.708 5.024 -5.464 1.00 94.75 92 GLU A CA 1
ATOM 718 C C . GLU A 1 92 ? 6.333 4.767 -3.996 1.00 94.75 92 GLU A C 1
ATOM 720 O O . GLU A 1 92 ? 5.286 5.223 -3.539 1.00 94.75 92 GLU A O 1
ATOM 725 N N . ILE A 1 93 ? 7.197 4.080 -3.234 1.00 94.44 93 ILE A N 1
ATOM 726 C CA . ILE A 1 93 ? 6.966 3.785 -1.813 1.00 94.44 93 ILE A CA 1
ATOM 727 C C . ILE A 1 93 ? 6.831 5.078 -1.003 1.00 94.44 93 ILE A C 1
ATOM 729 O O . ILE A 1 93 ? 5.985 5.150 -0.117 1.00 94.44 93 ILE A O 1
ATOM 733 N N . GLU A 1 94 ? 7.633 6.103 -1.299 1.00 93.12 94 GLU A N 1
ATOM 734 C CA . GLU A 1 94 ? 7.571 7.374 -0.566 1.00 93.12 94 GLU A CA 1
ATOM 735 C C . GLU A 1 94 ? 6.224 8.077 -0.755 1.00 93.12 94 GLU A C 1
ATOM 737 O O . GLU A 1 94 ? 5.632 8.548 0.214 1.00 93.12 94 GLU A O 1
ATOM 742 N N . GLN A 1 95 ? 5.673 8.056 -1.971 1.00 95.81 95 GLN A N 1
ATOM 743 C CA . GLN A 1 95 ? 4.338 8.598 -2.222 1.00 95.81 95 GLN A CA 1
ATOM 744 C C . GLN A 1 95 ? 3.256 7.778 -1.502 1.00 95.81 95 GLN A C 1
ATOM 746 O O . GLN A 1 95 ? 2.354 8.354 -0.894 1.00 95.81 95 GLN A O 1
ATOM 751 N N . LEU A 1 96 ? 3.372 6.443 -1.497 1.00 97.06 96 LEU A N 1
ATOM 752 C CA . LEU A 1 96 ? 2.455 5.581 -0.748 1.00 97.06 96 LEU A CA 1
ATOM 753 C C . LEU A 1 96 ? 2.495 5.885 0.757 1.00 97.06 96 LEU A C 1
ATOM 755 O O . LEU A 1 96 ? 1.445 5.986 1.383 1.00 97.06 96 LEU A O 1
ATOM 759 N N . LYS A 1 97 ? 3.685 6.074 1.341 1.00 95.56 97 LYS A N 1
ATOM 760 C CA . LYS A 1 97 ? 3.842 6.430 2.762 1.00 9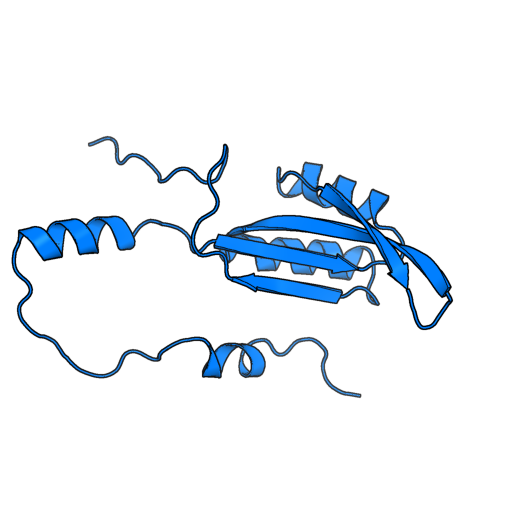5.56 97 LYS A CA 1
ATOM 761 C C . LYS A 1 97 ? 3.131 7.735 3.111 1.00 95.56 97 LYS A C 1
ATOM 763 O O . LYS A 1 97 ? 2.514 7.804 4.172 1.00 95.56 97 LYS A O 1
ATOM 768 N N . VAL A 1 98 ? 3.207 8.745 2.241 1.00 96.19 98 VAL A N 1
ATOM 769 C CA . VAL A 1 98 ? 2.504 10.025 2.432 1.00 96.19 98 VAL A CA 1
ATOM 770 C C . VAL A 1 98 ? 0.994 9.800 2.463 1.00 96.19 98 VAL A C 1
ATOM 772 O O . VAL A 1 98 ? 0.362 10.155 3.455 1.00 96.19 98 VAL A O 1
ATOM 775 N N . ILE A 1 99 ? 0.437 9.126 1.449 1.00 96.75 99 ILE A N 1
ATOM 776 C CA . ILE A 1 99 ? -1.004 8.829 1.378 1.00 96.75 99 ILE A CA 1
ATOM 777 C C . ILE A 1 99 ? -1.461 8.061 2.623 1.00 96.75 99 ILE A C 1
ATOM 779 O O . ILE A 1 99 ? -2.431 8.452 3.266 1.00 96.75 99 ILE A O 1
ATOM 783 N N . VAL A 1 100 ? -0.748 6.995 2.998 1.00 96.06 100 VAL A N 1
ATOM 784 C CA . VAL A 1 100 ? -1.106 6.165 4.159 1.00 96.06 100 VAL A CA 1
ATOM 785 C C . VAL A 1 100 ? -1.092 6.983 5.446 1.00 96.06 100 VAL A C 1
ATOM 787 O O . VAL A 1 100 ? -2.029 6.891 6.231 1.00 96.06 100 VAL A O 1
ATOM 790 N N . ARG A 1 101 ? -0.066 7.815 5.656 1.00 94.00 101 ARG A N 1
ATOM 791 C CA . ARG A 1 101 ? 0.065 8.636 6.866 1.00 94.00 101 ARG A CA 1
ATOM 792 C C . ARG A 1 101 ? -1.015 9.712 6.973 1.00 94.00 101 ARG A C 1
ATOM 794 O O . ARG A 1 101 ? -1.444 10.011 8.084 1.00 94.00 101 ARG A O 1
ATOM 801 N N . GLU A 1 102 ? -1.394 10.321 5.855 1.00 95.12 102 GLU A N 1
ATOM 802 C CA . GLU A 1 102 ? -2.439 11.347 5.809 1.00 95.12 102 GLU A CA 1
ATOM 803 C C . GLU A 1 102 ? -3.838 10.761 6.002 1.00 95.12 102 GLU A C 1
ATOM 805 O O . GLU A 1 102 ? -4.670 11.381 6.660 1.00 95.12 102 GLU A O 1
ATOM 810 N N . GLU A 1 103 ? -4.097 9.578 5.441 1.00 95.38 103 GLU A N 1
ATOM 811 C CA . GLU A 1 103 ? -5.402 8.926 5.543 1.00 95.38 103 GLU A CA 1
ATOM 812 C C . GLU A 1 103 ? -5.623 8.230 6.884 1.00 95.38 103 GLU A C 1
ATOM 814 O O . GLU A 1 103 ? -6.690 8.370 7.480 1.00 95.38 103 GLU A O 1
ATOM 819 N N . ASP A 1 104 ? -4.629 7.484 7.368 1.00 93.75 104 ASP A N 1
ATOM 820 C CA . ASP A 1 104 ? -4.725 6.741 8.620 1.00 93.75 104 ASP A CA 1
ATOM 821 C C . ASP A 1 104 ? -3.355 6.651 9.325 1.00 93.75 104 ASP A C 1
ATOM 823 O O . ASP A 1 104 ? -2.526 5.792 9.008 1.00 93.75 104 ASP A O 1
ATOM 827 N N . PRO A 1 105 ? -3.109 7.477 10.359 1.00 92.12 105 PRO A N 1
ATOM 828 C CA . PRO A 1 105 ? -1.881 7.424 11.156 1.00 92.12 105 PRO A CA 1
ATOM 829 C C . PRO A 1 105 ? -1.642 6.086 11.882 1.00 92.12 105 PRO A C 1
ATOM 831 O O . PRO A 1 105 ? -0.520 5.809 12.330 1.00 92.12 105 PRO A O 1
ATOM 834 N N . HIS A 1 106 ? -2.682 5.266 12.052 1.00 92.19 106 HIS A N 1
ATOM 835 C CA . HIS A 1 106 ? -2.604 3.950 12.680 1.00 92.19 106 HIS A CA 1
ATOM 836 C C . HIS A 1 106 ? -2.382 2.815 11.677 1.00 92.19 106 HIS A C 1
ATOM 838 O O . HIS A 1 106 ? -2.005 1.719 12.111 1.00 92.19 106 HIS A O 1
ATOM 844 N N . ALA A 1 107 ? -2.533 3.077 10.377 1.00 94.81 107 ALA A N 1
ATOM 845 C CA . ALA A 1 107 ? -2.255 2.118 9.323 1.00 94.81 107 ALA A CA 1
ATOM 846 C C . ALA A 1 107 ? -0.776 1.713 9.284 1.00 94.81 107 ALA A C 1
ATOM 848 O O . ALA A 1 107 ? 0.115 2.359 9.851 1.00 94.81 107 ALA A O 1
ATOM 849 N N . PHE A 1 108 ? -0.510 0.600 8.607 1.00 94.44 108 PHE A N 1
ATOM 850 C CA . PHE A 1 108 ? 0.847 0.140 8.347 1.00 94.44 108 PHE A CA 1
ATOM 851 C C . PHE A 1 108 ? 0.977 -0.462 6.951 1.00 94.44 108 PHE A C 1
ATOM 853 O O . PHE A 1 108 ? 0.012 -0.958 6.367 1.00 94.44 108 PHE A O 1
ATOM 860 N N . ILE A 1 109 ? 2.206 -0.417 6.438 1.00 96.31 109 ILE A N 1
ATOM 861 C CA . ILE A 1 109 ? 2.583 -0.931 5.124 1.00 96.31 109 ILE A CA 1
ATOM 862 C C . ILE A 1 109 ? 3.552 -2.091 5.335 1.00 96.31 109 ILE A C 1
ATOM 864 O O . ILE A 1 109 ? 4.554 -1.953 6.036 1.00 96.31 109 ILE A O 1
ATOM 868 N N . THR A 1 110 ? 3.290 -3.224 4.697 1.00 96.56 110 THR A N 1
ATOM 869 C CA . THR A 1 110 ? 4.259 -4.310 4.540 1.00 96.56 110 THR A CA 1
ATOM 870 C C . THR A 1 110 ? 4.791 -4.284 3.117 1.00 96.56 110 THR A C 1
ATOM 872 O O . THR A 1 110 ? 4.022 -4.432 2.172 1.00 96.56 110 THR A O 1
ATOM 875 N N . VAL A 1 111 ? 6.102 -4.104 2.961 1.00 95.06 111 VAL A N 1
ATOM 876 C CA . VAL A 1 111 ? 6.770 -4.105 1.653 1.00 95.06 111 VAL A CA 1
ATOM 877 C C . VAL A 1 111 ? 7.392 -5.475 1.411 1.00 95.06 111 VAL A C 1
ATOM 879 O O . VAL A 1 111 ? 8.184 -5.960 2.215 1.00 95.06 111 VAL A O 1
ATOM 882 N N . ILE A 1 112 ? 7.031 -6.090 0.291 1.00 94.69 112 ILE A N 1
ATOM 883 C CA . ILE A 1 112 ? 7.486 -7.407 -0.139 1.00 94.69 112 ILE A CA 1
ATOM 884 C C . ILE A 1 112 ? 8.304 -7.213 -1.423 1.00 94.69 112 ILE A C 1
ATOM 886 O O . ILE A 1 112 ? 7.758 -6.727 -2.419 1.00 94.69 112 ILE A O 1
ATOM 890 N N . PRO A 1 113 ? 9.602 -7.560 -1.444 1.00 90.69 113 PRO A N 1
ATOM 891 C CA . PRO A 1 113 ? 10.404 -7.454 -2.656 1.00 90.69 113 PRO A CA 1
ATOM 892 C C . PRO A 1 113 ? 9.850 -8.380 -3.745 1.00 90.69 113 PRO A C 1
ATOM 894 O O . PRO A 1 113 ? 9.542 -9.543 -3.486 1.00 90.69 113 PRO A O 1
ATOM 897 N N . ALA A 1 114 ? 9.732 -7.866 -4.970 1.00 88.56 114 ALA A N 1
ATOM 898 C CA . ALA A 1 114 ? 9.272 -8.638 -6.116 1.00 88.56 114 ALA A CA 1
ATOM 899 C C . ALA A 1 114 ? 10.442 -8.927 -7.065 1.00 88.56 114 ALA A C 1
ATOM 901 O O . ALA A 1 114 ? 11.179 -8.024 -7.463 1.00 88.56 114 ALA A O 1
ATOM 902 N N . ASN A 1 115 ? 10.596 -10.194 -7.459 1.00 85.00 115 ASN A N 1
ATOM 903 C CA . ASN A 1 115 ? 11.599 -10.586 -8.453 1.00 85.00 115 ASN A CA 1
ATOM 904 C C . ASN A 1 115 ? 11.292 -9.982 -9.824 1.00 85.00 115 ASN A C 1
ATOM 906 O O . ASN A 1 115 ? 12.201 -9.515 -10.510 1.00 85.00 115 ASN A O 1
ATOM 910 N N . GLU A 1 116 ? 10.022 -10.008 -10.219 1.00 83.12 116 GLU A N 1
ATOM 911 C CA . GLU A 1 116 ? 9.511 -9.411 -11.445 1.00 83.12 116 GLU A CA 1
ATOM 912 C C . GLU A 1 116 ? 7.989 -9.260 -11.347 1.00 83.12 116 GLU A C 1
ATOM 914 O O . GLU A 1 116 ? 7.296 -10.166 -10.890 1.00 83.12 116 GLU A O 1
ATOM 919 N N . ILE A 1 117 ? 7.483 -8.110 -11.780 1.00 87.75 117 ILE A N 1
ATOM 920 C CA .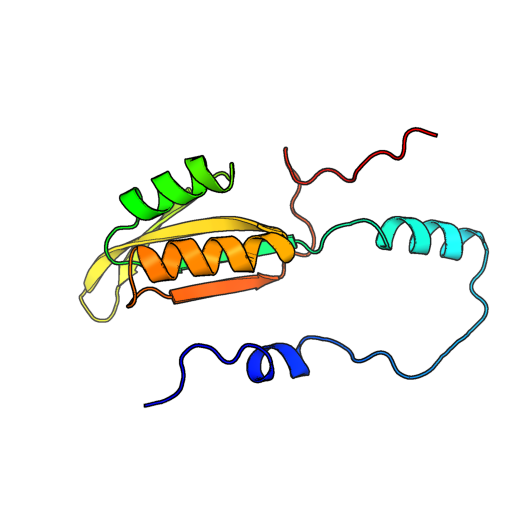 ILE A 1 117 ? 6.068 -7.809 -11.959 1.00 87.75 117 ILE A CA 1
ATOM 921 C C . ILE A 1 117 ? 5.865 -7.588 -13.454 1.00 87.75 117 ILE A C 1
ATOM 923 O O . ILE A 1 117 ? 6.394 -6.633 -14.029 1.00 87.75 117 ILE A O 1
ATOM 927 N N . VAL A 1 118 ? 5.114 -8.490 -14.082 1.00 85.50 118 VAL A N 1
ATOM 928 C CA . VAL A 1 118 ? 4.783 -8.430 -15.508 1.00 85.50 118 VAL A CA 1
ATOM 929 C C . VAL A 1 118 ? 3.405 -7.801 -15.660 1.00 85.50 118 VAL A C 1
ATOM 931 O O . VAL A 1 118 ? 2.425 -8.304 -15.117 1.00 85.50 118 VAL A O 1
ATOM 934 N N . GLY A 1 119 ? 3.323 -6.697 -16.399 1.00 81.12 119 GLY A N 1
ATOM 935 C CA . GLY A 1 119 ? 2.063 -6.004 -16.642 1.00 81.12 119 GLY A CA 1
ATOM 936 C C . GLY A 1 119 ? 2.252 -4.588 -17.171 1.00 81.12 119 GLY A C 1
ATOM 937 O O . GLY A 1 119 ? 3.363 -4.046 -17.198 1.00 81.12 119 GLY A O 1
ATOM 938 N N . GLN A 1 120 ? 1.146 -3.975 -17.592 1.00 74.50 120 GLN A N 1
ATOM 939 C CA . GLN A 1 120 ? 1.138 -2.575 -18.011 1.00 74.50 120 GLN A CA 1
ATOM 940 C C . GLN A 1 120 ? 1.618 -1.672 -16.862 1.00 74.50 120 GLN A C 1
ATOM 942 O O . GLN A 1 120 ? 1.249 -1.863 -15.706 1.00 74.50 120 GLN A O 1
ATOM 947 N N . GLY A 1 121 ? 2.477 -0.699 -17.181 1.00 76.12 121 GLY A N 1
ATOM 948 C CA . GLY A 1 121 ? 3.059 0.220 -16.193 1.00 76.12 121 GLY A CA 1
ATOM 949 C C . GLY A 1 121 ? 4.326 -0.280 -15.486 1.00 76.12 121 GLY A C 1
ATOM 950 O O . GLY A 1 121 ? 4.820 0.417 -14.596 1.00 76.12 121 GLY A O 1
ATOM 951 N N . PHE A 1 122 ? 4.858 -1.446 -15.876 1.00 79.00 122 PHE A N 1
ATOM 952 C CA . PHE A 1 122 ? 6.111 -2.020 -15.356 1.00 79.00 122 PHE A CA 1
ATOM 953 C C . PHE A 1 122 ? 7.106 -2.439 -16.457 1.00 79.00 122 PHE A C 1
ATOM 955 O O . PHE A 1 122 ? 8.119 -3.077 -16.166 1.00 79.00 122 PHE A O 1
ATOM 962 N N . VAL A 1 123 ? 6.832 -2.063 -17.712 1.00 70.62 123 VAL A N 1
ATOM 963 C CA . VAL A 1 123 ? 7.690 -2.332 -18.878 1.00 70.62 123 VAL A CA 1
ATOM 964 C C . VAL A 1 123 ? 8.961 -1.468 -18.797 1.00 70.62 123 VAL A C 1
ATOM 966 O O . VAL A 1 123 ? 8.866 -0.299 -18.408 1.00 70.62 123 VAL A O 1
ATOM 969 N N . PRO A 1 124 ? 10.151 -2.007 -19.128 1.00 62.38 124 PRO A N 1
ATOM 970 C CA . PRO A 1 124 ? 11.364 -1.204 -19.261 1.00 62.38 124 PRO A CA 1
ATOM 971 C C . PRO A 1 124 ? 11.167 -0.070 -20.273 1.00 62.38 124 PRO A C 1
ATOM 973 O O . PRO A 1 124 ? 10.476 -0.254 -21.2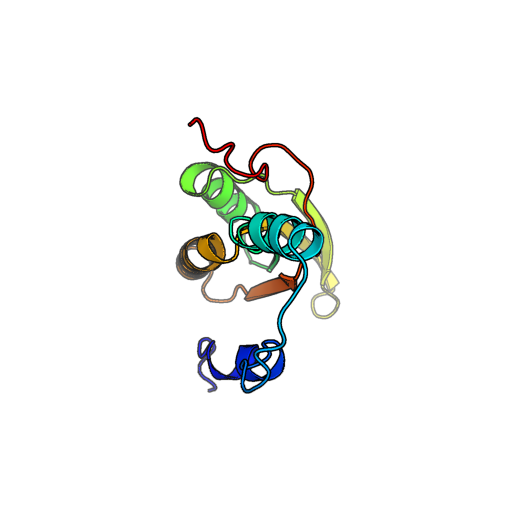71 1.00 62.38 124 PRO A O 1
ATOM 976 N N . LEU A 1 125 ? 11.786 1.087 -20.029 1.00 59.31 125 LEU A N 1
ATOM 977 C CA . LEU A 1 125 ? 11.871 2.130 -21.049 1.00 59.31 125 LEU A CA 1
ATOM 978 C C . LEU A 1 125 ? 12.653 1.553 -22.236 1.00 59.31 125 LEU A C 1
ATOM 980 O O . LEU A 1 125 ? 13.781 1.096 -22.051 1.00 59.31 125 LEU A O 1
ATOM 984 N N . GLU A 1 126 ? 12.047 1.530 -23.421 1.00 58.53 126 GLU A N 1
ATOM 985 C CA . GLU A 1 126 ? 12.804 1.331 -24.653 1.00 58.53 126 GLU A CA 1
ATOM 986 C C . GLU A 1 126 ? 13.610 2.616 -24.880 1.00 58.53 126 GLU A C 1
ATOM 988 O O . GLU A 1 126 ? 13.040 3.707 -24.963 1.00 58.53 126 GLU A O 1
ATOM 993 N N . GLU A 1 127 ? 14.940 2.511 -24.873 1.00 49.94 127 GLU A N 1
ATOM 994 C CA . GLU A 1 127 ? 15.804 3.586 -25.361 1.00 49.94 127 GLU A CA 1
ATOM 995 C C . GLU A 1 127 ? 15.528 3.708 -26.864 1.00 49.94 127 GLU A C 1
ATOM 997 O O . GLU A 1 127 ? 15.910 2.835 -27.640 1.00 49.94 127 GLU A O 1
ATOM 1002 N N . ASN A 1 128 ? 14.801 4.751 -27.264 1.00 45.16 128 ASN A N 1
ATOM 1003 C CA . ASN A 1 128 ? 14.843 5.196 -28.650 1.00 45.16 128 ASN A CA 1
ATOM 1004 C C . ASN A 1 128 ? 16.204 5.877 -28.846 1.00 45.16 128 ASN A C 1
ATOM 1006 O O . ASN A 1 128 ? 16.436 6.931 -28.247 1.00 45.16 128 ASN A O 1
ATOM 1010 N N . ASP A 1 129 ? 17.077 5.232 -29.624 1.00 39.50 129 ASP A N 1
ATOM 1011 C CA . ASP A 1 129 ? 18.277 5.839 -30.220 1.00 39.50 129 ASP A CA 1
ATOM 1012 C C . ASP A 1 129 ? 17.903 6.994 -31.168 1.00 39.50 129 ASP A C 1
ATOM 1014 O O . ASP A 1 129 ? 16.929 6.840 -31.948 1.00 39.50 129 ASP A O 1
#

Secondary structure (DSSP, 8-state):
---S---HHHHTTTS-----------HHHHHHHHTTSS---EEEEEEE-S-HHHHHHHIIIII---EEEEEEE-TTT--EEEEEEEEEEGGGHHHHHHHHHHH-TT-EEEEEE-S---STT-PPPP---

Foldseek 3Di:
DDPPDDPCVVCVVVDDPDDDDPDDDDPVVVVVVVVVPQQFFKKKKKKFFPCVPVLQVCCCPPVVWHWDWDWDADPVVRDIGTIIITIDGPVCVVVSVVSCCVVGVPMDMDIGGDPDDDDPPRDGDDPDD

Radius of gyration: 18.48 Å; chains: 1; bounding box: 51×24×52 Å

pLDDT: mean 77.67, std 21.53, range [35.84, 98.25]